Protein AF-A0A8J3Q9Q1-F1 (afdb_monomer_lite)

Sequence (176 aa):
MHDLLTPQHQPNVPVIAPPGLPGLPPTGTAPANVPGRWRVFTGDWLANGCACHLYTDGYAGELIRRWNGWAVFRTSRTVAAAIVAHRQHTFIQLMAEHAGRGKRMPDAWLATLGEFASVTWLGSLIVVDRRRYSDDETDVEITTADAEGLYTIGWSWSWDDVDAAAVHTIHGTDSI

Radius of gyration: 20.68 Å; chains: 1; bounding box: 39×76×45 Å

pLDDT: mean 76.56, std 22.35, range [28.06, 96.75]

Structure (mmCIF, N/CA/C/O backbone):
data_AF-A0A8J3Q9Q1-F1
#
_entry.id   AF-A0A8J3Q9Q1-F1
#
loop_
_atom_site.group_PDB
_atom_site.id
_atom_site.type_symbol
_atom_site.label_atom_id
_atom_site.label_alt_id
_atom_site.label_comp_id
_atom_site.label_asym_id
_atom_site.label_entity_id
_atom_site.label_seq_id
_atom_site.pdbx_PDB_ins_code
_atom_site.Cartn_x
_atom_site.Cartn_y
_atom_site.Cartn_z
_atom_site.occupancy
_atom_site.B_iso_or_equiv
_atom_site.auth_seq_id
_atom_site.auth_comp_id
_atom_site.auth_asym_id
_atom_site.auth_atom_id
_atom_site.pdbx_PDB_model_num
ATOM 1 N N . MET A 1 1 ? -0.327 -61.757 3.936 1.00 34.00 1 MET A N 1
ATOM 2 C CA . MET A 1 1 ? 1.040 -61.399 3.511 1.00 34.00 1 MET A CA 1
ATOM 3 C C . MET A 1 1 ? 0.941 -60.934 2.066 1.00 34.00 1 MET A C 1
ATOM 5 O O . MET A 1 1 ? 0.635 -61.774 1.240 1.00 34.00 1 MET A O 1
ATOM 9 N N . HIS A 1 2 ? 1.089 -59.620 1.852 1.00 32.12 2 HIS A N 1
ATOM 10 C CA . HIS A 1 2 ? 1.178 -58.845 0.594 1.00 32.12 2 HIS A CA 1
ATOM 11 C C . HIS A 1 2 ? 0.083 -59.025 -0.484 1.00 32.12 2 HIS A C 1
ATOM 13 O O . HIS A 1 2 ? -0.198 -60.131 -0.918 1.00 32.12 2 HIS A O 1
ATOM 19 N N . ASP A 1 3 ? -0.731 -58.003 -0.766 1.00 33.28 3 ASP A N 1
ATOM 20 C CA . ASP A 1 3 ? -0.501 -56.796 -1.597 1.00 33.28 3 ASP A CA 1
ATOM 21 C C . ASP A 1 3 ? -0.644 -57.073 -3.102 1.00 33.28 3 ASP A C 1
ATOM 23 O O . ASP A 1 3 ? -0.017 -57.998 -3.605 1.00 33.28 3 ASP A O 1
ATOM 27 N N . LEU A 1 4 ? -1.490 -56.276 -3.771 1.00 30.19 4 LEU A N 1
ATOM 28 C CA . LEU A 1 4 ? -1.472 -55.870 -5.191 1.00 30.19 4 LEU A CA 1
ATOM 29 C C . LEU A 1 4 ? -2.826 -55.215 -5.534 1.00 30.19 4 LEU A C 1
ATOM 31 O O . LEU A 1 4 ? -3.686 -55.789 -6.202 1.00 30.19 4 LEU A O 1
ATOM 35 N N . LEU A 1 5 ? -3.018 -53.987 -5.044 1.00 36.41 5 LEU A N 1
ATOM 36 C CA . LEU A 1 5 ? -3.987 -53.050 -5.612 1.00 36.41 5 LEU A CA 1
ATOM 37 C C . LEU A 1 5 ? -3.395 -52.483 -6.907 1.00 36.41 5 LEU A C 1
ATOM 39 O O . LEU A 1 5 ? -2.368 -51.807 -6.905 1.00 36.41 5 LEU A O 1
ATOM 43 N N . THR A 1 6 ? -4.046 -52.793 -8.019 1.00 41.19 6 THR A N 1
ATOM 44 C CA . THR A 1 6 ? -3.740 -52.289 -9.358 1.00 41.19 6 THR A CA 1
ATOM 45 C C . THR A 1 6 ? -3.822 -50.753 -9.390 1.00 41.19 6 THR A C 1
ATOM 47 O O . THR A 1 6 ? -4.841 -50.205 -8.960 1.00 41.19 6 THR A O 1
ATOM 50 N N . PRO A 1 7 ? -2.823 -50.027 -9.926 1.00 35.44 7 PRO A N 1
ATOM 51 C CA . PRO A 1 7 ? -2.947 -48.588 -10.117 1.00 35.44 7 PRO A CA 1
ATOM 52 C C . PRO A 1 7 ? -3.974 -48.293 -11.215 1.00 35.44 7 PRO A C 1
ATOM 54 O O . PRO A 1 7 ? -3.839 -48.741 -12.356 1.00 35.44 7 PRO A O 1
ATOM 57 N N . GLN A 1 8 ? -5.017 -47.540 -10.859 1.00 34.91 8 GLN A N 1
ATOM 58 C CA . GLN A 1 8 ? -5.973 -47.004 -11.820 1.00 34.91 8 GLN A CA 1
ATOM 59 C C . GLN A 1 8 ? -5.266 -46.006 -12.738 1.00 34.91 8 GLN A C 1
ATOM 61 O O . GLN A 1 8 ? -4.658 -45.033 -12.296 1.00 34.91 8 GLN A O 1
ATOM 66 N N . HIS A 1 9 ? -5.349 -46.287 -14.032 1.00 30.73 9 HIS A N 1
ATOM 67 C CA . HIS A 1 9 ? -4.831 -45.470 -15.114 1.00 30.73 9 HIS A CA 1
ATOM 68 C C . HIS A 1 9 ? -5.604 -44.139 -15.146 1.00 30.73 9 HIS A C 1
ATOM 70 O O . HIS A 1 9 ? -6.753 -44.100 -15.585 1.00 30.73 9 HIS A O 1
ATOM 76 N N . GLN A 1 10 ? -5.011 -43.053 -14.643 1.00 36.53 10 GLN A N 1
ATOM 77 C CA . GLN A 1 10 ? -5.543 -41.710 -14.871 1.00 36.53 10 GLN A CA 1
ATOM 78 C C . GLN A 1 10 ? -5.309 -41.338 -16.343 1.00 36.53 10 GLN A C 1
ATOM 80 O O . GLN A 1 10 ? -4.173 -41.438 -16.814 1.00 36.53 10 GLN A O 1
ATOM 85 N N . PRO A 1 11 ? -6.344 -40.926 -17.096 1.00 32.66 11 PRO A N 1
ATOM 86 C CA . PRO A 1 11 ? -6.153 -40.442 -18.453 1.00 32.66 11 PRO A CA 1
ATOM 87 C C . PRO A 1 11 ? -5.297 -39.173 -18.420 1.00 32.66 11 PRO A C 1
ATOM 89 O O . PRO A 1 11 ? -5.624 -38.194 -17.752 1.00 32.66 11 PRO A O 1
ATOM 92 N N . ASN A 1 12 ? -4.182 -39.219 -19.145 1.00 34.25 12 ASN A N 1
ATOM 93 C CA . ASN A 1 12 ? -3.248 -38.118 -19.318 1.00 34.25 12 ASN A CA 1
ATOM 94 C C . ASN A 1 12 ? -3.921 -37.045 -20.192 1.00 34.25 12 ASN A C 1
ATOM 96 O O . ASN A 1 12 ? -3.864 -37.112 -21.419 1.00 34.25 12 ASN A O 1
ATOM 100 N N . VAL A 1 13 ? -4.642 -36.108 -19.572 1.00 31.20 13 VAL A N 1
ATOM 101 C CA . VAL A 1 13 ? -5.211 -34.953 -20.274 1.00 31.20 13 VAL A CA 1
ATOM 102 C C . VAL A 1 13 ? -4.070 -33.959 -20.498 1.00 31.20 13 VAL A C 1
ATOM 104 O O . VAL A 1 13 ? -3.529 -33.450 -19.515 1.00 31.20 13 VAL A O 1
ATOM 107 N N . PRO A 1 14 ? -3.665 -33.669 -21.747 1.00 28.06 14 PRO A N 1
ATOM 108 C CA . PRO A 1 14 ? -2.690 -32.620 -21.990 1.00 28.06 14 PRO A CA 1
ATOM 109 C C . PRO A 1 14 ? -3.267 -31.294 -21.487 1.00 28.06 14 PRO A C 1
ATOM 111 O O . PRO A 1 14 ? -4.300 -30.831 -21.972 1.00 28.06 14 PRO A O 1
ATOM 114 N N . VAL A 1 15 ? -2.605 -30.693 -20.495 1.00 33.47 15 VAL A N 1
ATOM 115 C CA . VAL A 1 15 ? -2.854 -29.311 -20.081 1.00 33.47 15 VAL A CA 1
ATOM 116 C C . VAL A 1 15 ? -2.458 -28.432 -21.261 1.00 33.47 15 VAL A C 1
ATOM 118 O O . VAL A 1 15 ? -1.280 -28.168 -21.497 1.00 33.47 15 VAL A O 1
ATOM 121 N N . ILE A 1 16 ? -3.445 -28.037 -22.059 1.00 30.67 16 ILE A N 1
ATOM 122 C CA . ILE A 1 16 ? -3.263 -27.031 -23.098 1.00 30.67 16 ILE A CA 1
ATOM 123 C C . ILE A 1 16 ? -3.092 -25.709 -22.355 1.00 30.67 16 ILE A C 1
ATOM 125 O O . ILE A 1 16 ? -4.049 -25.182 -21.789 1.00 30.67 16 ILE A O 1
ATOM 129 N N . ALA A 1 17 ? -1.856 -25.212 -22.305 1.00 33.72 17 ALA A N 1
ATOM 130 C CA . ALA A 1 17 ? -1.578 -23.870 -21.820 1.00 33.72 17 ALA A CA 1
ATOM 131 C C . ALA A 1 17 ? -2.454 -22.871 -22.602 1.00 33.72 17 ALA A C 1
ATOM 133 O O . ALA A 1 17 ? -2.542 -22.990 -23.831 1.00 33.72 17 ALA A O 1
ATOM 134 N N . PRO A 1 18 ? -3.117 -21.911 -21.933 1.00 33.53 18 PRO A N 1
ATOM 135 C CA . PRO A 1 18 ? -3.827 -20.859 -22.642 1.00 33.53 18 PRO A CA 1
ATOM 136 C C . PRO A 1 18 ? -2.851 -20.140 -23.590 1.00 33.53 18 PRO A C 1
ATOM 138 O O . PRO A 1 18 ? -1.671 -19.992 -23.254 1.00 33.53 18 PRO A O 1
ATOM 141 N N . PRO A 1 19 ? -3.303 -19.730 -24.790 1.00 34.53 19 PRO A N 1
ATOM 142 C CA . PRO A 1 19 ? -2.454 -19.023 -25.738 1.00 34.53 19 PRO A CA 1
ATOM 143 C C . PRO A 1 19 ? -1.842 -17.801 -25.051 1.00 34.53 19 PRO A C 1
ATOM 145 O O . PRO A 1 19 ? -2.554 -17.019 -24.422 1.00 34.53 19 PRO A O 1
ATOM 148 N N . GLY A 1 20 ? -0.513 -17.688 -25.134 1.00 35.28 20 GLY A N 1
ATOM 149 C CA . GLY A 1 20 ? 0.251 -16.636 -24.474 1.00 35.28 20 GLY A CA 1
ATOM 150 C C . GLY A 1 20 ? -0.340 -15.261 -24.768 1.00 35.28 20 GLY A C 1
ATOM 151 O O . GLY A 1 20 ? -0.531 -14.901 -25.931 1.00 35.28 20 GLY A O 1
ATOM 152 N N . LEU A 1 21 ? -0.644 -14.517 -23.703 1.00 34.12 21 LEU A N 1
ATOM 153 C CA . LEU A 1 21 ? -1.074 -13.128 -23.793 1.00 34.12 21 LEU A CA 1
ATOM 154 C C . LEU A 1 21 ? -0.015 -12.326 -24.571 1.00 34.12 21 LEU A C 1
ATOM 156 O O . LEU A 1 21 ? 1.152 -12.314 -24.165 1.00 34.12 21 LEU A O 1
ATOM 160 N N . PRO A 1 22 ? -0.383 -11.657 -25.677 1.00 31.92 22 PRO A N 1
ATOM 161 C CA . PRO A 1 22 ? 0.539 -10.792 -26.397 1.00 31.92 22 PRO A CA 1
ATOM 162 C C . PRO A 1 22 ? 0.960 -9.633 -25.485 1.00 31.92 22 PRO A C 1
ATOM 164 O O . PRO A 1 22 ? 0.106 -8.882 -25.024 1.00 31.92 22 PRO A O 1
ATOM 167 N N . GLY A 1 23 ? 2.263 -9.491 -25.222 1.00 38.19 23 GLY A N 1
ATOM 168 C CA . GLY A 1 23 ? 2.826 -8.334 -24.509 1.00 38.19 23 GLY A CA 1
ATOM 169 C C . GLY A 1 23 ? 3.574 -8.635 -23.209 1.00 38.19 23 GLY A C 1
ATOM 170 O O . GLY A 1 23 ? 4.266 -7.754 -22.710 1.00 38.19 23 GLY A O 1
ATOM 171 N N . LEU A 1 24 ? 3.522 -9.862 -22.675 1.00 37.31 24 LEU A N 1
ATOM 172 C CA . LEU A 1 24 ? 4.441 -10.253 -21.601 1.00 37.31 24 LEU A CA 1
ATOM 173 C C . LEU A 1 24 ? 5.768 -10.731 -22.222 1.00 37.31 24 LEU A C 1
ATOM 175 O O . LEU A 1 24 ? 5.732 -11.634 -23.067 1.00 37.31 24 LEU A O 1
ATOM 179 N N . PRO A 1 25 ? 6.948 -10.203 -21.829 1.00 39.72 25 PRO A N 1
ATOM 180 C CA . PRO A 1 25 ? 8.196 -10.897 -22.127 1.00 39.72 25 PRO A CA 1
ATOM 181 C C . PRO A 1 25 ? 8.085 -12.324 -21.574 1.00 39.72 25 PRO A C 1
ATOM 183 O O . PRO A 1 25 ? 7.471 -12.508 -20.518 1.00 39.72 25 PRO A O 1
ATOM 186 N N . PRO A 1 26 ? 8.632 -13.339 -22.270 1.00 38.41 26 PRO A N 1
ATOM 187 C CA . PRO A 1 26 ? 8.488 -14.725 -21.851 1.00 38.41 26 PRO A CA 1
ATOM 188 C C . PRO A 1 26 ? 8.875 -14.834 -20.379 1.00 38.41 26 PRO A C 1
ATOM 190 O O . PRO A 1 26 ? 9.968 -14.399 -19.995 1.00 38.41 26 PRO A O 1
ATOM 193 N N . THR A 1 27 ? 7.972 -15.389 -19.566 1.00 49.03 27 THR A N 1
ATOM 194 C CA . THR A 1 27 ? 8.240 -15.840 -18.200 1.00 49.03 27 THR A CA 1
ATOM 195 C C . THR A 1 27 ? 9.306 -16.921 -18.297 1.00 49.03 27 THR A C 1
ATOM 197 O O . THR A 1 27 ? 9.045 -18.118 -18.364 1.00 49.03 27 THR A O 1
ATOM 200 N N . GLY A 1 28 ? 10.553 -16.474 -18.430 1.00 39.62 28 GLY A N 1
ATOM 201 C CA . GLY A 1 28 ? 11.703 -17.345 -18.472 1.00 39.62 28 GLY A CA 1
ATOM 202 C C . GLY A 1 28 ? 11.730 -18.117 -17.167 1.00 39.62 28 GLY A C 1
ATOM 203 O O . GLY A 1 28 ? 11.603 -17.524 -16.097 1.00 39.62 28 GLY A O 1
ATOM 204 N N . THR A 1 29 ? 11.958 -19.420 -17.268 1.00 42.44 29 THR A N 1
ATOM 205 C CA . THR A 1 29 ? 12.180 -20.395 -16.187 1.00 42.44 29 THR A CA 1
ATOM 206 C C . THR A 1 29 ? 13.401 -20.083 -15.300 1.00 42.44 29 THR A C 1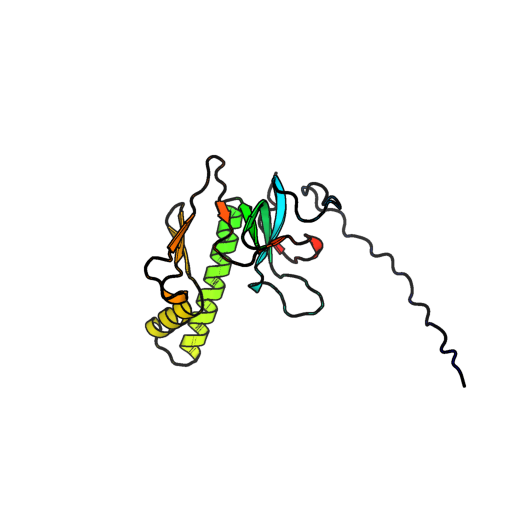
ATOM 208 O O . THR A 1 29 ? 13.946 -20.958 -14.631 1.00 42.44 29 THR A O 1
ATOM 211 N N . ALA A 1 30 ? 13.868 -18.834 -15.301 1.00 40.16 30 ALA A N 1
ATOM 212 C CA . ALA A 1 30 ? 14.936 -18.336 -14.461 1.00 40.16 30 ALA A CA 1
ATOM 213 C C . ALA A 1 30 ? 14.450 -18.224 -13.004 1.00 40.16 30 ALA A C 1
ATOM 215 O O . ALA A 1 30 ? 13.289 -17.873 -12.768 1.00 40.16 30 ALA A O 1
ATOM 216 N N . PRO A 1 31 ? 15.326 -18.485 -12.018 1.00 46.22 31 PRO A N 1
ATOM 217 C CA . PRO A 1 31 ? 14.954 -18.464 -10.607 1.00 46.22 31 PRO A CA 1
ATOM 218 C C . PRO A 1 31 ? 14.306 -17.125 -10.224 1.00 46.22 31 PRO A C 1
ATOM 220 O O . PRO A 1 31 ? 14.745 -16.068 -10.682 1.00 46.22 31 PRO A O 1
ATOM 223 N N . ALA A 1 32 ? 13.271 -17.180 -9.378 1.00 56.25 32 ALA A N 1
ATOM 224 C CA . ALA A 1 32 ? 12.388 -16.078 -8.964 1.00 56.25 32 ALA A CA 1
ATOM 225 C C . ALA A 1 32 ? 13.045 -14.979 -8.093 1.00 56.25 32 ALA A C 1
ATOM 227 O O . ALA A 1 32 ? 12.478 -14.503 -7.113 1.00 56.25 32 ALA A O 1
ATOM 228 N N . ASN A 1 33 ? 14.299 -14.636 -8.392 1.00 58.50 33 ASN A N 1
ATOM 229 C CA . ASN A 1 33 ? 15.190 -13.914 -7.486 1.00 58.50 33 ASN A CA 1
ATOM 230 C C . ASN A 1 33 ? 16.193 -12.989 -8.194 1.00 58.50 33 ASN A C 1
ATOM 232 O O . ASN A 1 33 ? 17.197 -12.628 -7.586 1.00 58.50 33 ASN A O 1
ATOM 236 N N . VAL A 1 34 ? 15.977 -12.614 -9.459 1.00 64.56 34 VAL A N 1
ATOM 237 C CA . VAL A 1 34 ? 16.899 -11.711 -10.175 1.00 64.56 34 VAL A CA 1
ATOM 238 C C . VAL A 1 34 ? 16.311 -10.296 -10.222 1.00 64.56 34 VAL A C 1
ATOM 240 O O . VAL A 1 34 ? 15.314 -10.101 -10.922 1.00 64.56 34 VAL A O 1
ATOM 243 N N . PRO A 1 35 ? 16.901 -9.313 -9.510 1.00 76.19 35 PRO A N 1
ATOM 244 C CA . PRO A 1 35 ? 16.519 -7.910 -9.631 1.00 76.19 35 PRO A CA 1
ATOM 245 C C . PRO A 1 35 ? 16.667 -7.361 -11.057 1.00 76.19 35 PRO A C 1
ATOM 247 O O . PRO A 1 35 ? 17.448 -7.883 -11.855 1.00 76.19 35 PRO A O 1
ATOM 250 N N . GLY A 1 36 ? 15.946 -6.285 -11.369 1.00 75.12 36 GLY A N 1
ATOM 251 C CA . GLY A 1 36 ? 15.986 -5.604 -12.668 1.00 75.12 36 GLY A CA 1
ATOM 252 C C . GLY A 1 36 ? 15.076 -6.220 -13.734 1.00 75.12 36 GLY A C 1
ATOM 253 O O . GLY A 1 36 ? 15.226 -5.935 -14.921 1.00 75.12 36 GLY A O 1
ATOM 254 N N . ARG A 1 37 ? 14.153 -7.109 -13.346 1.00 77.44 37 ARG A N 1
ATOM 255 C CA . ARG A 1 37 ? 13.160 -7.700 -14.255 1.00 77.44 37 ARG A CA 1
ATOM 256 C C . ARG A 1 37 ? 11.749 -7.356 -13.818 1.00 77.44 37 ARG A C 1
ATOM 258 O O . ARG A 1 37 ? 11.455 -7.357 -12.626 1.00 77.44 37 ARG A O 1
ATOM 265 N N . TRP A 1 38 ? 10.883 -7.126 -14.803 1.00 82.00 38 TRP A N 1
ATOM 266 C CA . TRP A 1 38 ? 9.441 -7.047 -14.598 1.00 82.00 38 TRP A CA 1
ATOM 267 C C . TRP A 1 38 ? 8.868 -8.422 -14.249 1.00 82.00 38 TRP A C 1
ATOM 269 O O . TRP A 1 38 ? 9.209 -9.428 -14.878 1.00 82.00 38 TRP A O 1
ATOM 279 N N . ARG A 1 39 ? 8.038 -8.455 -13.210 1.00 87.06 39 ARG A N 1
ATOM 280 C CA . ARG A 1 39 ? 7.452 -9.642 -12.581 1.00 87.06 39 ARG A CA 1
ATOM 281 C C . ARG A 1 39 ? 6.024 -9.330 -12.145 1.00 87.06 39 ARG A C 1
ATOM 283 O O . ARG A 1 39 ? 5.627 -8.164 -12.096 1.00 87.06 39 ARG A O 1
ATOM 290 N N . VAL A 1 40 ? 5.286 -10.377 -11.793 1.00 88.62 40 VAL A N 1
ATOM 291 C CA . VAL A 1 40 ? 4.021 -10.250 -11.073 1.00 88.62 40 VAL A CA 1
ATOM 292 C C . VAL A 1 40 ? 4.306 -10.422 -9.590 1.00 88.62 40 VAL A C 1
ATOM 294 O O . VAL A 1 40 ? 5.041 -11.325 -9.190 1.00 88.62 40 VAL A O 1
ATOM 297 N N . PHE A 1 41 ? 3.740 -9.542 -8.779 1.00 88.38 41 PHE A N 1
ATOM 298 C CA . PHE A 1 41 ? 3.856 -9.609 -7.336 1.00 88.38 41 PHE A CA 1
ATOM 299 C C . PHE A 1 41 ? 2.511 -9.465 -6.650 1.00 88.38 41 PHE A C 1
ATOM 301 O O . PHE A 1 41 ? 1.577 -8.871 -7.189 1.00 88.38 41 PHE A O 1
ATOM 308 N N . THR A 1 42 ? 2.410 -10.022 -5.453 1.00 86.75 42 THR A N 1
ATOM 309 C CA . THR A 1 42 ? 1.174 -10.042 -4.673 1.00 86.75 42 THR A CA 1
ATOM 310 C C . THR A 1 42 ? 1.464 -9.827 -3.196 1.00 86.75 42 THR A C 1
ATOM 312 O O . THR A 1 42 ? 2.570 -10.099 -2.728 1.00 86.75 42 THR A O 1
ATOM 315 N N . GLY A 1 43 ? 0.488 -9.276 -2.481 1.00 81.44 43 GLY A N 1
ATOM 316 C CA . GLY A 1 43 ? 0.539 -9.165 -1.029 1.00 81.44 43 GLY A CA 1
ATOM 317 C C . GLY A 1 43 ? 0.024 -10.449 -0.391 1.00 81.44 43 GLY A C 1
ATOM 318 O O . GLY A 1 43 ? -0.950 -11.024 -0.878 1.00 81.44 43 GLY A O 1
ATOM 319 N N . ASP A 1 44 ? 0.631 -10.880 0.712 1.00 70.06 44 ASP A N 1
ATOM 320 C CA . ASP A 1 44 ? 0.201 -12.075 1.458 1.00 70.06 44 ASP A CA 1
ATOM 321 C C . ASP A 1 44 ? -1.298 -12.052 1.836 1.00 70.06 44 ASP A C 1
ATOM 323 O O . ASP A 1 44 ? -1.978 -13.078 1.784 1.00 70.06 44 ASP A O 1
ATOM 327 N N . TRP A 1 45 ? -1.852 -10.866 2.103 1.00 68.62 45 TRP A N 1
ATOM 328 C CA . TRP A 1 45 ? -3.275 -10.637 2.386 1.00 68.62 45 TRP A CA 1
ATOM 329 C C . TRP A 1 45 ? -4.229 -10.930 1.213 1.00 68.62 45 TRP A C 1
ATOM 331 O O . TRP A 1 45 ? -5.443 -10.871 1.397 1.00 68.62 45 TRP A O 1
ATOM 341 N N . LEU A 1 46 ? -3.717 -11.228 0.016 1.00 66.19 46 LEU A N 1
ATOM 342 C CA . LEU A 1 46 ? -4.510 -11.602 -1.165 1.00 66.19 46 LEU A CA 1
ATOM 343 C C . LEU A 1 46 ? -4.617 -13.120 -1.360 1.00 66.19 46 LEU A C 1
ATOM 345 O O . LEU A 1 46 ? -5.180 -13.576 -2.361 1.00 66.19 46 LEU A O 1
ATOM 349 N N . ALA A 1 47 ? -4.061 -13.912 -0.441 1.00 63.16 47 ALA A N 1
ATOM 350 C CA . ALA A 1 47 ? -4.167 -15.362 -0.485 1.00 63.16 47 ALA A CA 1
ATOM 351 C C . ALA A 1 47 ? -5.618 -15.806 -0.219 1.00 63.16 47 ALA A C 1
ATOM 353 O O . ALA A 1 47 ? -6.164 -15.598 0.862 1.00 63.16 47 ALA A O 1
ATOM 354 N N . ASN A 1 48 ? -6.237 -16.492 -1.184 1.00 57.38 48 ASN A N 1
ATOM 355 C CA . ASN A 1 48 ? -7.648 -16.901 -1.113 1.00 57.38 48 ASN A CA 1
ATOM 356 C C . ASN A 1 48 ? -7.943 -18.104 -0.194 1.00 57.38 48 ASN A C 1
ATOM 358 O O . ASN A 1 48 ? -9.003 -18.717 -0.305 1.00 57.38 48 ASN A O 1
ATOM 362 N N . GLY A 1 49 ? -7.021 -18.495 0.691 1.00 52.41 49 GLY A N 1
ATOM 363 C CA . GLY A 1 49 ? -7.219 -19.570 1.676 1.00 52.41 49 GLY A CA 1
ATOM 364 C C . GLY A 1 49 ? -7.487 -20.981 1.116 1.00 52.41 49 GLY A C 1
ATOM 365 O O . GLY A 1 49 ? -7.534 -21.935 1.889 1.00 52.41 49 GLY A O 1
ATOM 366 N N . CYS A 1 50 ? -7.646 -21.159 -0.202 1.00 49.84 50 CYS A N 1
ATOM 367 C CA . CYS A 1 50 ? -7.752 -22.468 -0.841 1.00 49.84 50 CYS A CA 1
ATOM 368 C C . CYS A 1 50 ? -6.362 -23.068 -1.085 1.00 49.84 50 CYS A C 1
ATOM 370 O O . CYS A 1 50 ? -5.432 -22.378 -1.500 1.00 49.84 50 CYS A O 1
ATOM 372 N N . ALA A 1 51 ? -6.252 -24.396 -0.985 1.00 48.59 51 ALA A N 1
ATOM 373 C CA . ALA A 1 51 ? -5.066 -25.142 -1.422 1.00 48.59 51 ALA A CA 1
ATOM 374 C C . ALA A 1 51 ? -4.782 -25.013 -2.938 1.00 48.59 51 ALA A C 1
ATOM 376 O O . ALA A 1 51 ? -3.765 -25.507 -3.420 1.00 48.59 51 ALA A O 1
ATOM 377 N N . CYS A 1 52 ? -5.662 -24.339 -3.686 1.00 58.72 52 CYS A N 1
ATOM 378 C CA . CYS A 1 52 ? -5.481 -24.005 -5.090 1.00 58.72 52 CYS A CA 1
ATOM 379 C C . CYS A 1 52 ? -4.582 -22.780 -5.353 1.00 58.72 52 CYS A C 1
ATOM 381 O O . CYS A 1 52 ? -4.286 -22.531 -6.514 1.00 58.72 52 CYS A O 1
ATOM 383 N N . HIS A 1 53 ? -4.111 -22.069 -4.312 1.00 56.97 53 HIS A N 1
ATOM 384 C CA . HIS A 1 53 ? -3.071 -21.021 -4.371 1.00 56.97 53 HIS A CA 1
ATOM 385 C C . HIS A 1 53 ? -3.214 -20.006 -5.524 1.00 56.97 53 HIS A C 1
ATOM 387 O O . HIS A 1 53 ? -2.217 -19.557 -6.083 1.00 56.97 53 HIS A O 1
ATOM 393 N N . LEU A 1 54 ? -4.445 -19.632 -5.883 1.00 68.06 54 LEU A N 1
ATOM 394 C CA . LEU A 1 54 ? -4.682 -18.513 -6.789 1.00 68.06 54 LEU A CA 1
ATOM 395 C C . LEU A 1 54 ? -4.933 -17.252 -5.964 1.00 68.06 54 LEU A C 1
ATOM 397 O O . LEU A 1 54 ? -5.898 -17.195 -5.195 1.00 68.06 54 LEU A O 1
ATOM 401 N N . TYR A 1 55 ? -4.072 -16.252 -6.125 1.00 78.06 55 TYR A N 1
ATOM 402 C CA . TYR A 1 55 ? -4.290 -14.915 -5.578 1.00 78.06 55 TYR A CA 1
ATOM 403 C C . TYR A 1 55 ? -5.359 -14.195 -6.408 1.00 78.06 55 TYR A C 1
ATOM 405 O O . TYR A 1 55 ? -5.396 -14.329 -7.635 1.00 78.06 55 TYR A O 1
ATOM 413 N N . THR A 1 56 ? -6.233 -13.428 -5.751 1.00 81.69 56 THR A N 1
ATOM 414 C CA . THR A 1 56 ? -7.287 -12.675 -6.462 1.00 81.69 56 THR A CA 1
ATOM 415 C C . THR A 1 56 ? -6.690 -11.617 -7.385 1.00 81.69 56 THR A C 1
ATOM 417 O O . THR A 1 56 ? -7.085 -11.504 -8.545 1.00 81.69 56 THR A O 1
ATOM 420 N N . ASP A 1 57 ? -5.693 -10.890 -6.889 1.00 86.06 57 ASP A N 1
ATOM 421 C CA . ASP A 1 57 ? -5.035 -9.810 -7.607 1.00 86.06 57 ASP A CA 1
ATOM 422 C C . ASP A 1 57 ? -3.519 -9.974 -7.545 1.00 86.06 57 ASP A C 1
ATOM 424 O O . ASP A 1 57 ? -2.962 -10.489 -6.574 1.00 86.06 57 ASP A O 1
ATOM 428 N N . GLY A 1 58 ? -2.858 -9.493 -8.585 1.00 89.75 58 GLY A N 1
ATOM 429 C CA . GLY A 1 58 ? -1.418 -9.344 -8.663 1.00 89.75 58 GLY A CA 1
ATOM 430 C C . GLY A 1 58 ? -1.081 -8.077 -9.425 1.00 89.75 58 GLY A C 1
ATOM 431 O O . GLY A 1 58 ? -1.882 -7.529 -10.181 1.00 89.75 58 GLY A O 1
ATOM 432 N N . TYR A 1 59 ? 0.121 -7.588 -9.203 1.00 92.12 59 TYR A N 1
ATOM 433 C CA . TYR A 1 59 ? 0.573 -6.292 -9.669 1.00 92.12 59 TYR A CA 1
ATOM 434 C C . TYR A 1 59 ? 1.836 -6.489 -10.483 1.00 92.12 59 TYR A C 1
ATOM 436 O O . TYR A 1 59 ? 2.698 -7.288 -10.123 1.00 92.12 59 TYR A O 1
ATOM 444 N N . ALA A 1 60 ? 1.945 -5.781 -11.596 1.00 91.81 60 ALA A N 1
ATOM 445 C CA . ALA A 1 60 ? 3.131 -5.847 -12.423 1.00 91.81 60 ALA A CA 1
ATOM 446 C C . ALA A 1 60 ? 4.156 -4.798 -11.964 1.00 91.81 60 ALA A C 1
ATOM 448 O O . ALA A 1 60 ? 3.816 -3.646 -11.675 1.00 91.81 60 ALA A O 1
ATOM 449 N N . GLY A 1 61 ? 5.420 -5.191 -11.853 1.00 91.19 61 GLY A N 1
ATOM 450 C CA . GLY A 1 61 ? 6.481 -4.280 -11.439 1.00 91.19 61 GLY A CA 1
ATOM 451 C C . GLY A 1 61 ? 7.869 -4.878 -11.570 1.00 91.19 61 GLY A C 1
ATOM 452 O O . GLY A 1 61 ? 8.048 -6.083 -11.722 1.00 91.19 61 GLY A O 1
ATOM 453 N N . GLU A 1 62 ? 8.871 -4.018 -11.503 1.00 91.69 62 GLU A N 1
ATOM 454 C CA . GLU A 1 62 ? 10.275 -4.391 -11.533 1.00 91.69 62 GLU A CA 1
ATOM 455 C C . GLU A 1 62 ? 10.746 -4.792 -10.134 1.00 91.69 62 GLU A C 1
ATOM 457 O O . GLU A 1 62 ? 10.697 -3.981 -9.209 1.00 91.69 62 GLU A O 1
ATOM 462 N N . LEU A 1 63 ? 11.223 -6.026 -9.960 1.00 90.12 63 LEU A N 1
ATOM 463 C CA . LEU A 1 63 ? 11.856 -6.436 -8.705 1.00 90.12 63 LEU A CA 1
ATOM 464 C C . LEU A 1 63 ? 13.168 -5.661 -8.545 1.00 90.12 63 LEU A C 1
ATOM 466 O O . LEU A 1 63 ? 14.094 -5.875 -9.323 1.00 90.12 63 LEU A O 1
ATOM 470 N N . ILE A 1 64 ? 13.282 -4.798 -7.537 1.00 90.12 64 ILE A N 1
ATOM 471 C CA . ILE A 1 64 ? 14.504 -4.004 -7.327 1.00 90.12 64 ILE A CA 1
ATOM 472 C C . ILE A 1 64 ? 15.426 -4.614 -6.270 1.00 90.12 64 ILE A C 1
ATOM 474 O O . ILE A 1 64 ? 16.647 -4.559 -6.405 1.00 90.12 64 ILE A O 1
ATOM 478 N N . ARG A 1 65 ? 14.867 -5.216 -5.214 1.00 87.81 65 ARG A N 1
ATOM 479 C CA . ARG A 1 65 ? 15.626 -5.904 -4.157 1.00 87.81 65 ARG A CA 1
ATOM 480 C C . ARG A 1 65 ? 14.714 -6.786 -3.312 1.00 87.81 65 ARG A C 1
ATOM 482 O O . ARG A 1 65 ? 13.496 -6.737 -3.443 1.00 87.81 65 ARG A O 1
ATOM 489 N N . ARG A 1 66 ? 15.313 -7.529 -2.379 1.00 82.94 66 ARG A N 1
ATOM 490 C CA . ARG A 1 66 ? 14.605 -8.092 -1.225 1.00 82.94 66 ARG A CA 1
ATOM 491 C C . ARG A 1 66 ? 15.049 -7.400 0.064 1.00 82.94 66 ARG A C 1
ATOM 493 O O . ARG A 1 66 ? 16.218 -7.037 0.203 1.00 82.94 66 ARG A O 1
ATOM 500 N N . TRP A 1 67 ? 14.130 -7.204 1.001 1.00 78.19 67 TRP A N 1
ATOM 501 C CA . TRP A 1 67 ? 14.381 -6.644 2.328 1.00 78.19 67 TRP A CA 1
ATOM 502 C C . TRP A 1 67 ? 13.793 -7.572 3.385 1.00 78.19 67 TRP A C 1
ATOM 504 O O . TRP A 1 67 ? 12.594 -7.819 3.378 1.00 78.19 67 TRP A O 1
ATOM 514 N N . ASN A 1 68 ? 14.636 -8.122 4.264 1.00 74.44 68 ASN A N 1
ATOM 515 C CA . ASN A 1 68 ? 14.228 -9.142 5.241 1.00 74.44 68 ASN A CA 1
ATOM 516 C C . ASN A 1 68 ? 13.469 -10.331 4.609 1.00 74.44 68 ASN A C 1
ATOM 518 O O . ASN A 1 68 ? 12.551 -10.875 5.206 1.00 74.44 68 ASN A O 1
ATOM 522 N N . GLY A 1 69 ? 13.845 -10.723 3.385 1.00 74.00 69 GLY A N 1
ATOM 523 C CA . GLY A 1 69 ? 13.193 -11.797 2.621 1.00 74.00 69 GLY A CA 1
ATOM 524 C C . GLY A 1 69 ? 12.042 -11.334 1.719 1.00 74.00 69 GLY A C 1
ATOM 525 O O . GLY A 1 69 ? 11.815 -11.948 0.674 1.00 74.00 69 GLY A O 1
ATOM 526 N N . TRP A 1 70 ? 11.406 -10.205 2.034 1.00 79.88 70 TRP A N 1
ATOM 527 C CA . TRP A 1 70 ? 10.282 -9.646 1.279 1.00 79.88 70 TRP A CA 1
ATOM 528 C C . TRP A 1 70 ? 10.732 -8.956 0.004 1.00 79.88 70 TRP A C 1
ATOM 530 O O . TRP A 1 70 ? 11.759 -8.274 -0.003 1.00 79.88 70 TRP A O 1
ATOM 540 N N . ALA A 1 71 ? 9.983 -9.124 -1.080 1.00 82.38 71 ALA A N 1
ATOM 541 C CA . ALA A 1 71 ? 10.292 -8.453 -2.329 1.00 82.38 71 ALA A CA 1
ATOM 542 C C . ALA A 1 71 ? 9.946 -6.956 -2.256 1.00 82.38 71 ALA A C 1
ATOM 544 O O . ALA A 1 71 ? 8.975 -6.542 -1.632 1.00 82.38 71 ALA A O 1
ATOM 545 N N . VAL A 1 72 ? 10.780 -6.133 -2.883 1.00 87.50 72 VAL A N 1
ATOM 546 C CA . VAL A 1 72 ? 10.545 -4.700 -3.052 1.00 87.50 72 VAL A CA 1
ATOM 547 C C . VAL A 1 72 ? 10.494 -4.441 -4.545 1.00 87.50 72 VAL A C 1
ATOM 549 O O . VAL A 1 72 ? 11.428 -4.799 -5.271 1.00 87.50 72 VAL A O 1
ATOM 552 N N . PHE A 1 73 ? 9.409 -3.824 -4.989 1.00 91.38 73 PHE A N 1
ATOM 553 C CA . PHE A 1 73 ? 9.136 -3.582 -6.396 1.00 91.38 73 PHE A CA 1
ATOM 554 C C . PHE A 1 73 ? 9.180 -2.105 -6.721 1.00 91.38 73 PHE A C 1
ATOM 556 O O . PHE A 1 73 ? 8.936 -1.253 -5.874 1.00 91.38 73 PHE A O 1
ATOM 563 N N . ARG A 1 74 ? 9.444 -1.809 -7.982 1.00 93.44 74 ARG A N 1
ATOM 564 C CA . ARG A 1 74 ? 9.208 -0.511 -8.584 1.00 93.44 74 ARG A CA 1
ATOM 565 C C . ARG A 1 74 ? 8.089 -0.649 -9.607 1.00 93.44 74 ARG A C 1
ATOM 567 O O . ARG A 1 74 ? 8.108 -1.573 -10.416 1.00 93.44 74 ARG A O 1
ATOM 574 N N . THR A 1 75 ? 7.100 0.235 -9.578 1.00 94.12 75 THR A N 1
ATOM 575 C CA . THR A 1 75 ? 5.929 0.110 -10.452 1.00 94.12 75 THR A CA 1
ATOM 576 C C . THR A 1 75 ? 5.381 1.451 -10.928 1.00 94.12 75 THR A C 1
ATOM 578 O O . THR A 1 75 ? 5.740 2.506 -10.413 1.00 94.12 75 THR A O 1
ATOM 581 N N . SER A 1 76 ? 4.523 1.426 -11.944 1.00 94.44 76 SER A N 1
ATOM 582 C CA . SER A 1 76 ? 3.909 2.632 -12.493 1.00 94.44 76 SER A CA 1
ATOM 583 C C . SER A 1 76 ? 2.914 3.258 -11.516 1.00 94.44 76 SER A C 1
ATOM 585 O O . SER A 1 76 ? 2.389 2.608 -10.609 1.00 94.44 76 SER A O 1
ATOM 587 N N . ARG A 1 77 ? 2.586 4.535 -11.739 1.00 94.38 77 ARG A N 1
ATOM 588 C CA . ARG A 1 77 ? 1.540 5.222 -10.969 1.00 94.38 77 ARG A CA 1
ATOM 589 C C . ARG A 1 77 ? 0.199 4.486 -11.021 1.00 94.38 77 ARG A C 1
ATOM 591 O O . ARG A 1 77 ? -0.494 4.442 -10.012 1.00 94.38 77 ARG A O 1
ATOM 598 N N . THR A 1 78 ? -0.160 3.921 -12.173 1.00 93.69 78 THR A N 1
ATOM 599 C CA . THR A 1 78 ? -1.419 3.185 -12.360 1.00 93.69 78 THR A CA 1
ATOM 600 C C . THR A 1 78 ? -1.482 1.961 -11.454 1.00 93.69 78 THR A C 1
ATOM 602 O O . THR A 1 78 ? -2.471 1.765 -10.752 1.00 93.69 78 THR A O 1
ATOM 605 N N . VAL A 1 79 ? -0.406 1.175 -11.404 1.00 93.50 79 VAL A N 1
ATOM 606 C CA . VAL A 1 79 ? -0.330 -0.002 -10.531 1.00 93.50 79 VAL A CA 1
ATOM 607 C C . VAL A 1 79 ? -0.302 0.409 -9.063 1.00 93.50 79 VAL A C 1
ATOM 609 O O . VAL A 1 79 ? -1.049 -0.145 -8.259 1.00 93.50 79 VAL A O 1
ATOM 612 N N . ALA A 1 80 ? 0.490 1.424 -8.709 1.00 93.44 80 ALA A N 1
ATOM 613 C CA . ALA A 1 80 ? 0.501 1.951 -7.349 1.00 93.44 80 ALA A CA 1
ATOM 614 C C . ALA A 1 80 ? -0.898 2.432 -6.925 1.00 93.44 80 ALA A C 1
ATOM 616 O O . ALA A 1 80 ? -1.339 2.152 -5.814 1.00 93.44 80 ALA A O 1
ATOM 617 N N . ALA A 1 81 ? -1.643 3.088 -7.820 1.00 93.00 81 ALA A N 1
ATOM 618 C CA . ALA A 1 81 ? -3.013 3.511 -7.558 1.00 93.00 81 ALA A CA 1
ATOM 619 C C . ALA A 1 81 ? -3.967 2.328 -7.348 1.00 93.00 81 ALA A C 1
ATOM 621 O O . ALA A 1 81 ? -4.798 2.403 -6.444 1.00 93.00 81 ALA A O 1
ATOM 622 N N . ALA A 1 82 ? -3.820 1.236 -8.106 1.00 92.56 82 ALA A N 1
ATOM 623 C CA . ALA A 1 82 ? -4.593 0.011 -7.894 1.00 92.56 82 ALA A CA 1
ATOM 624 C C . ALA A 1 82 ? -4.333 -0.589 -6.501 1.00 92.56 82 ALA A C 1
ATOM 626 O O . ALA A 1 82 ? -5.279 -0.920 -5.787 1.00 92.56 82 ALA A O 1
ATOM 627 N N . ILE A 1 83 ? -3.068 -0.633 -6.068 1.00 92.00 83 ILE A N 1
ATOM 628 C CA . ILE A 1 83 ? -2.696 -1.097 -4.723 1.00 92.00 83 ILE A CA 1
ATOM 629 C C . ILE A 1 83 ? -3.321 -0.203 -3.643 1.00 92.00 83 ILE A C 1
ATOM 631 O O . ILE A 1 83 ? -3.928 -0.710 -2.697 1.00 92.00 83 ILE A O 1
ATOM 635 N N . VAL A 1 84 ? -3.198 1.126 -3.772 1.00 92.81 84 VAL A N 1
ATOM 636 C CA . VAL A 1 84 ? -3.782 2.078 -2.809 1.00 92.81 84 VAL A CA 1
ATOM 637 C C . VAL A 1 84 ? -5.304 1.923 -2.752 1.00 92.81 84 VAL A C 1
ATOM 639 O O . VAL A 1 84 ? -5.864 1.862 -1.660 1.00 92.81 84 VAL A O 1
ATOM 642 N N . ALA A 1 85 ? -5.971 1.801 -3.901 1.00 92.19 85 ALA A N 1
ATOM 643 C CA . ALA A 1 85 ? -7.417 1.606 -3.969 1.00 92.19 85 ALA A CA 1
ATOM 644 C C . ALA A 1 85 ? -7.850 0.297 -3.294 1.00 92.19 85 ALA A C 1
ATOM 646 O O . ALA A 1 85 ? -8.806 0.300 -2.516 1.00 92.19 85 ALA A O 1
ATOM 647 N N . HIS A 1 86 ? -7.118 -0.800 -3.517 1.00 90.25 86 HIS A N 1
ATOM 648 C CA . HIS A 1 86 ? -7.373 -2.069 -2.836 1.00 90.25 86 HIS A CA 1
ATOM 649 C C . HIS A 1 86 ? -7.255 -1.899 -1.316 1.00 90.25 86 HIS A C 1
ATOM 651 O O . HIS A 1 86 ? -8.168 -2.258 -0.573 1.00 90.25 86 HIS A O 1
ATOM 657 N N . ARG A 1 87 ? -6.162 -1.288 -0.842 1.00 89.81 87 ARG A N 1
ATOM 658 C CA . ARG A 1 87 ? -5.942 -1.039 0.591 1.00 89.81 87 ARG A CA 1
ATOM 659 C C . ARG A 1 87 ? -7.040 -0.178 1.211 1.00 89.81 87 ARG A C 1
ATOM 661 O O . ARG A 1 87 ? -7.503 -0.483 2.307 1.00 89.81 87 ARG A O 1
ATOM 668 N N . GLN A 1 88 ? -7.487 0.860 0.510 1.00 92.19 88 GLN A N 1
ATOM 669 C CA . GLN A 1 88 ? -8.592 1.708 0.956 1.00 92.19 88 GLN A CA 1
ATOM 670 C C . GLN A 1 88 ? -9.912 0.941 1.027 1.00 92.19 88 GLN A C 1
ATOM 672 O O . GLN A 1 88 ? -10.664 1.110 1.985 1.00 92.19 88 GLN A O 1
ATOM 677 N N . HIS A 1 89 ? -10.184 0.068 0.058 1.00 91.62 89 HIS A N 1
ATOM 678 C CA . HIS A 1 89 ? -11.373 -0.775 0.080 1.00 91.62 89 HIS A CA 1
ATOM 679 C C . HIS A 1 89 ? -11.375 -1.719 1.293 1.00 91.62 89 HIS A C 1
ATOM 681 O O . HIS A 1 89 ? -12.361 -1.750 2.030 1.00 91.62 89 HIS A O 1
ATOM 687 N N . THR A 1 90 ? -10.260 -2.407 1.568 1.00 90.44 90 THR A N 1
ATOM 688 C CA . THR A 1 90 ? -10.105 -3.244 2.773 1.00 90.44 90 THR A CA 1
ATOM 689 C C . THR A 1 90 ? -10.294 -2.429 4.053 1.00 90.44 90 THR A C 1
ATOM 691 O O . THR A 1 90 ? -11.026 -2.846 4.949 1.00 90.44 90 THR A O 1
ATOM 694 N N . PHE A 1 91 ? -9.691 -1.238 4.128 1.00 92.31 91 PHE A N 1
ATOM 695 C CA . PHE A 1 91 ? -9.844 -0.344 5.276 1.00 92.31 91 PHE A CA 1
ATOM 696 C C . PHE A 1 91 ? -11.323 -0.001 5.527 1.00 92.31 91 PHE A C 1
ATOM 698 O O . PHE A 1 91 ? -11.809 -0.087 6.654 1.00 92.31 91 PHE A O 1
ATOM 705 N N . ILE A 1 92 ? -12.067 0.351 4.473 1.00 94.06 92 ILE A N 1
ATOM 706 C CA . ILE A 1 92 ? -13.497 0.678 4.568 1.00 94.06 92 ILE A CA 1
ATOM 707 C C 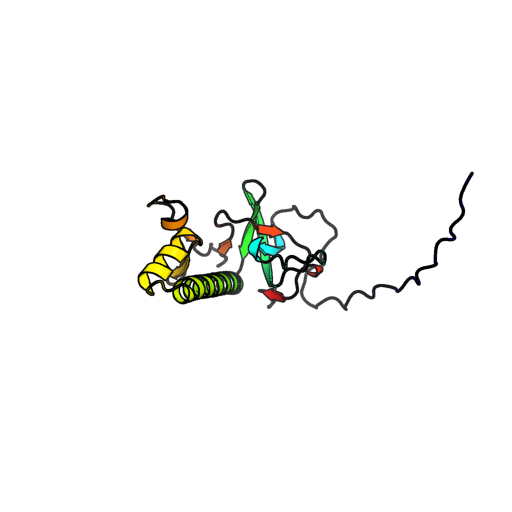. ILE A 1 92 ? -14.314 -0.534 5.034 1.00 94.06 92 ILE A C 1
ATOM 709 O O . ILE A 1 92 ? -15.225 -0.367 5.846 1.00 94.06 92 ILE A O 1
ATOM 713 N N . GLN A 1 93 ? -13.992 -1.744 4.563 1.00 94.38 93 GLN A N 1
ATOM 714 C CA . GLN A 1 93 ? -14.668 -2.974 4.990 1.00 94.38 93 GLN A CA 1
ATOM 715 C C . GLN A 1 93 ? -14.476 -3.250 6.488 1.00 94.38 93 GLN A C 1
ATOM 717 O O . GLN A 1 93 ? -15.461 -3.492 7.187 1.00 94.38 93 GLN A O 1
ATOM 722 N N . LEU A 1 94 ? -13.245 -3.141 6.998 1.00 93.81 94 LEU A N 1
ATOM 723 C CA . LEU A 1 94 ? -12.947 -3.312 8.427 1.00 93.81 94 LEU A CA 1
ATOM 724 C C . LEU A 1 94 ? -13.638 -2.241 9.282 1.00 93.81 94 LEU A C 1
ATOM 726 O O . LEU A 1 94 ? -14.262 -2.540 10.303 1.00 93.81 94 LEU A O 1
ATOM 730 N N . MET A 1 95 ? -13.617 -0.988 8.825 1.00 95.81 95 MET A N 1
ATOM 731 C CA . MET A 1 95 ? -14.329 0.103 9.490 1.00 95.81 95 MET A CA 1
ATOM 732 C C . MET A 1 95 ? -15.842 -0.160 9.553 1.00 95.81 95 MET A C 1
ATOM 734 O O . MET A 1 95 ? -16.467 0.058 10.596 1.00 95.81 95 MET A O 1
ATOM 738 N N . ALA A 1 96 ? -16.439 -0.655 8.465 1.00 95.75 96 ALA A N 1
ATOM 739 C CA . ALA A 1 96 ? -17.851 -1.023 8.426 1.00 95.75 96 ALA A CA 1
ATOM 740 C C . ALA A 1 96 ? -18.168 -2.190 9.375 1.00 95.75 96 ALA A C 1
ATOM 742 O O . ALA A 1 96 ? -19.195 -2.160 10.055 1.00 95.75 96 ALA A O 1
ATOM 743 N N . GLU A 1 97 ? -17.281 -3.180 9.487 1.00 96.12 97 GLU A N 1
ATOM 744 C CA . GLU A 1 97 ? -17.421 -4.282 10.440 1.00 96.12 97 GLU A CA 1
ATOM 745 C C . GLU A 1 97 ? -17.403 -3.787 11.894 1.00 96.12 97 GLU A C 1
ATOM 747 O O . GLU A 1 97 ? -18.287 -4.127 12.687 1.00 96.12 97 GLU A O 1
ATOM 752 N N . HIS A 1 98 ? -16.448 -2.926 12.252 1.00 95.50 98 HIS A N 1
ATOM 753 C CA . HIS A 1 98 ? -16.400 -2.301 13.573 1.00 95.50 98 HIS A CA 1
ATOM 754 C C . HIS A 1 98 ? -17.674 -1.514 13.894 1.00 95.50 98 HIS A C 1
ATOM 756 O O . HIS A 1 98 ? -18.187 -1.596 15.015 1.00 95.50 98 HIS A O 1
ATOM 762 N N . ALA A 1 99 ? -18.198 -0.777 12.918 1.00 95.69 99 ALA A N 1
ATOM 763 C CA . ALA A 1 99 ? -19.448 -0.044 13.063 1.00 95.69 99 ALA A CA 1
ATOM 764 C C . ALA A 1 99 ? -20.655 -0.978 13.228 1.00 95.69 99 ALA A C 1
ATOM 766 O O . ALA A 1 99 ? -21.503 -0.740 14.088 1.00 95.69 99 ALA A O 1
ATOM 767 N N . GLY A 1 100 ? -20.699 -2.082 12.474 1.00 96.69 100 GLY A N 1
ATOM 768 C CA . GLY A 1 100 ? -21.714 -3.132 12.605 1.00 96.69 100 GLY A CA 1
ATOM 769 C C . GLY A 1 100 ? -21.713 -3.804 13.982 1.00 96.69 100 GLY A C 1
ATOM 770 O O . GLY A 1 100 ? -22.760 -4.235 14.460 1.00 96.69 100 GLY A O 1
ATOM 771 N N . ARG A 1 101 ? -20.566 -3.808 14.672 1.00 95.88 101 ARG A N 1
ATOM 772 C CA . ARG A 1 101 ? -20.419 -4.242 16.075 1.00 95.88 101 ARG A CA 1
ATOM 773 C C . ARG A 1 101 ? -20.809 -3.159 17.099 1.00 95.88 101 ARG A C 1
ATOM 775 O O . ARG A 1 101 ? -20.552 -3.320 18.289 1.00 95.88 101 ARG A O 1
ATOM 782 N N . GLY A 1 102 ? -21.418 -2.056 16.659 1.00 95.12 102 GLY A N 1
ATOM 783 C CA . GLY A 1 102 ? -21.977 -1.007 17.516 1.00 95.12 102 GLY A CA 1
ATOM 784 C C . GLY A 1 102 ? -21.025 0.141 17.861 1.00 95.12 102 GLY A C 1
ATOM 785 O O . GLY A 1 102 ? -21.400 1.020 18.639 1.00 95.12 102 GLY A O 1
ATOM 786 N N . LYS A 1 103 ? -19.807 0.179 17.299 1.00 94.81 103 LYS A N 1
ATOM 787 C CA . LYS A 1 103 ? -18.919 1.340 17.463 1.00 94.81 103 LYS A CA 1
ATOM 788 C C . LYS A 1 103 ? -19.475 2.538 16.696 1.00 94.81 103 LYS A C 1
ATOM 790 O O . LYS A 1 103 ? -19.976 2.410 15.579 1.00 94.81 103 LYS A O 1
ATOM 795 N N . ARG A 1 104 ? -19.326 3.735 17.267 1.00 96.75 104 ARG A N 1
ATOM 796 C CA . ARG A 1 104 ? -19.548 4.971 16.510 1.00 96.75 104 ARG A CA 1
ATOM 797 C C . ARG A 1 104 ? -18.480 5.093 15.433 1.00 96.75 104 ARG A C 1
ATOM 799 O O . ARG A 1 104 ? -17.378 4.579 15.581 1.00 96.75 104 ARG A O 1
ATOM 806 N N . MET A 1 105 ? -18.787 5.831 14.375 1.00 94.06 105 MET A N 1
ATOM 807 C CA . MET A 1 105 ? -17.902 5.913 13.215 1.00 94.06 105 MET A CA 1
ATOM 808 C C . MET A 1 105 ? -16.472 6.416 13.525 1.00 94.06 105 MET A C 1
ATOM 810 O O . MET A 1 105 ? -15.528 5.799 13.038 1.00 94.06 105 MET A O 1
ATOM 814 N N . PRO A 1 106 ? -16.255 7.416 14.407 1.00 95.19 106 PRO A N 1
ATOM 815 C CA . PRO A 1 106 ? -14.900 7.780 14.839 1.00 95.19 106 PRO A CA 1
ATOM 816 C C . PRO A 1 106 ? -14.167 6.656 15.591 1.00 95.19 106 PRO A C 1
ATOM 818 O O . PRO A 1 106 ? -12.978 6.441 15.377 1.00 95.19 106 PRO A O 1
ATOM 821 N N . ASP A 1 107 ? -14.875 5.900 16.433 1.00 96.44 107 ASP A N 1
ATOM 822 C CA . ASP A 1 107 ? -14.289 4.792 17.198 1.00 96.44 107 ASP A CA 1
ATOM 823 C C . ASP A 1 107 ? -13.994 3.580 16.303 1.00 96.44 107 ASP A C 1
ATOM 825 O O . ASP A 1 107 ? -13.042 2.842 16.549 1.00 96.44 107 ASP A O 1
ATOM 829 N N . ALA A 1 108 ? -14.811 3.365 15.268 1.00 96.50 108 ALA A N 1
ATOM 830 C CA . ALA A 1 108 ? -14.587 2.355 14.240 1.00 96.50 108 ALA A CA 1
ATOM 831 C C . ALA A 1 108 ? -13.361 2.697 13.385 1.00 96.50 108 ALA A C 1
ATOM 833 O O . ALA A 1 108 ? -12.523 1.830 13.144 1.00 96.50 108 ALA A O 1
ATOM 834 N N . TRP A 1 109 ? -13.211 3.966 12.999 1.00 94.69 109 TRP A N 1
ATOM 835 C CA . TRP A 1 109 ? -12.024 4.469 12.307 1.00 94.69 109 TRP A CA 1
ATOM 836 C C . TRP A 1 109 ? -10.749 4.256 13.136 1.00 94.69 109 TRP A C 1
ATOM 838 O O . TRP A 1 109 ? -9.783 3.675 12.648 1.00 94.69 109 TRP A O 1
ATOM 848 N N . LEU A 1 110 ? -10.758 4.664 14.411 1.00 94.12 110 LEU A N 1
ATOM 849 C CA . LEU A 1 110 ? -9.608 4.496 15.309 1.00 94.12 110 LEU A CA 1
ATOM 850 C C . LEU A 1 110 ? -9.287 3.027 15.606 1.00 94.12 110 LEU A C 1
ATOM 852 O O . LEU A 1 110 ? -8.113 2.691 15.753 1.00 94.12 110 LEU A O 1
ATOM 856 N N . ALA A 1 111 ? -10.305 2.166 15.703 1.00 94.81 111 ALA A N 1
ATOM 857 C CA . ALA A 1 111 ? -10.108 0.724 15.833 1.00 94.81 111 ALA A CA 1
ATOM 858 C C . ALA A 1 111 ? -9.436 0.151 14.579 1.00 94.81 111 ALA A C 1
ATOM 860 O O . ALA A 1 111 ? -8.418 -0.520 14.698 1.00 94.81 111 ALA A O 1
ATOM 861 N N . THR A 1 112 ? -9.926 0.528 13.393 1.00 95.06 112 THR A N 1
ATOM 862 C CA . THR A 1 112 ? -9.349 0.091 12.112 1.00 95.06 112 THR A CA 1
ATOM 863 C C . THR A 1 112 ? -7.888 0.510 11.997 1.00 95.06 112 THR A C 1
ATOM 865 O O . THR A 1 112 ? -7.052 -0.316 11.670 1.00 95.06 112 THR A O 1
ATOM 868 N N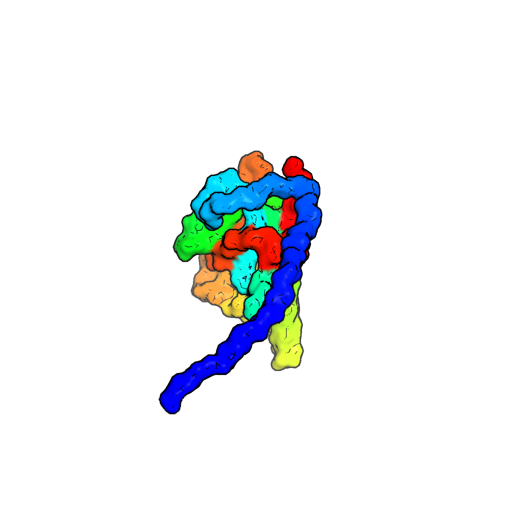 . LEU A 1 113 ? -7.550 1.760 12.335 1.00 93.31 113 LEU A N 1
ATOM 869 C CA . LEU A 1 113 ? -6.162 2.240 12.327 1.00 93.31 113 LEU A CA 1
ATOM 870 C C . LEU A 1 113 ? -5.240 1.493 13.305 1.00 93.31 113 LEU A C 1
ATOM 872 O O . LEU A 1 113 ? -4.028 1.500 13.114 1.00 93.31 113 LEU A O 1
ATOM 876 N N . GLY A 1 114 ? -5.791 0.888 14.362 1.00 92.69 114 GLY A N 1
ATOM 877 C CA . GLY A 1 114 ? -5.035 0.042 15.289 1.00 92.69 114 GLY A CA 1
ATOM 878 C C . GLY A 1 114 ? -4.758 -1.362 14.752 1.00 92.69 114 GLY A C 1
ATOM 879 O O . GLY A 1 114 ? -3.850 -2.024 15.237 1.00 92.69 114 GLY A O 1
ATOM 880 N N . GLU A 1 115 ? -5.512 -1.813 13.751 1.00 91.06 115 GLU A N 1
ATOM 881 C CA . GLU A 1 115 ? -5.407 -3.157 13.165 1.00 91.06 115 GLU A CA 1
ATOM 882 C C . GLU A 1 115 ? -4.824 -3.123 11.743 1.00 91.06 115 GLU A C 1
ATOM 884 O O . GLU A 1 115 ? -4.251 -4.103 11.271 1.00 91.06 115 GLU A O 1
ATOM 889 N N . PHE A 1 116 ? -4.954 -1.987 11.057 1.00 90.50 116 PHE A N 1
ATOM 890 C CA . PHE A 1 116 ? -4.647 -1.834 9.646 1.00 90.50 116 PHE A CA 1
ATOM 891 C C . PHE A 1 116 ? -4.106 -0.434 9.344 1.00 90.50 116 PHE A C 1
ATOM 893 O O . PHE A 1 116 ? -4.762 0.587 9.555 1.00 90.50 116 PHE A O 1
ATOM 900 N N . ALA A 1 117 ? -2.899 -0.394 8.790 1.00 90.19 117 ALA A N 1
ATOM 901 C CA . ALA A 1 117 ? -2.262 0.833 8.336 1.00 90.19 117 ALA A CA 1
ATOM 902 C C . ALA A 1 117 ? -3.067 1.518 7.222 1.00 90.19 117 ALA A C 1
ATOM 904 O O . ALA A 1 117 ? -3.537 0.862 6.287 1.00 90.19 117 ALA A O 1
ATOM 905 N N . SER A 1 118 ? -3.181 2.846 7.272 1.00 91.44 118 SER A N 1
ATOM 906 C CA . SER A 1 118 ? -3.857 3.582 6.201 1.00 91.44 118 SER A CA 1
ATOM 907 C C . SER A 1 118 ? -2.900 3.872 5.046 1.00 91.44 118 SER A C 1
ATOM 909 O O . SER A 1 118 ? -1.729 4.182 5.261 1.00 91.44 118 SER A O 1
ATOM 911 N N . VAL A 1 119 ? -3.411 3.789 3.815 1.00 93.00 119 VAL A N 1
ATOM 912 C CA . VAL A 1 119 ? -2.669 4.151 2.601 1.00 93.00 119 VAL A CA 1
ATOM 913 C C . VAL A 1 119 ? -3.469 5.153 1.804 1.00 93.00 119 VAL A C 1
ATOM 915 O O . VAL A 1 119 ? -4.631 4.911 1.465 1.00 93.00 119 VAL A O 1
ATOM 918 N N . THR A 1 120 ? -2.858 6.287 1.492 1.00 94.25 120 THR A N 1
ATOM 919 C CA . THR A 1 120 ? -3.545 7.371 0.792 1.00 94.25 120 THR A CA 1
ATOM 920 C C . THR A 1 120 ? -2.633 8.084 -0.192 1.00 94.25 120 THR A C 1
ATOM 922 O O . THR A 1 120 ? -1.413 8.105 -0.044 1.00 94.25 120 THR A O 1
ATOM 925 N N . TRP A 1 121 ? -3.250 8.686 -1.206 1.00 95.81 121 TRP A N 1
ATOM 926 C CA . TRP A 1 121 ? -2.586 9.651 -2.068 1.00 95.81 121 TRP A CA 1
ATOM 927 C C . TRP A 1 121 ? -2.669 11.047 -1.455 1.00 95.81 121 TRP A C 1
ATOM 929 O O . TRP A 1 121 ? -3.755 11.515 -1.114 1.00 95.81 121 TRP A O 1
ATOM 939 N N . LEU A 1 122 ? -1.536 11.744 -1.417 1.00 95.31 122 LEU A N 1
ATOM 940 C CA . LEU A 1 122 ? -1.451 13.180 -1.179 1.00 95.31 122 LEU A CA 1
ATOM 941 C C . LEU A 1 122 ? -0.774 13.831 -2.391 1.00 95.31 122 LEU A C 1
ATOM 943 O O . LEU A 1 122 ? 0.449 13.926 -2.483 1.00 95.31 122 LEU A O 1
ATOM 947 N N . GLY A 1 123 ? -1.582 14.235 -3.372 1.00 94.00 123 GLY A N 1
ATOM 948 C CA . GLY A 1 123 ? -1.081 14.733 -4.654 1.00 94.00 123 GLY A CA 1
ATOM 949 C C . GLY A 1 123 ? -0.354 13.640 -5.446 1.00 94.00 123 GLY A C 1
ATOM 950 O O . GLY A 1 123 ? -0.988 12.740 -5.997 1.00 94.00 123 GLY A O 1
ATOM 951 N N . SER A 1 124 ? 0.973 13.738 -5.539 1.00 94.31 124 SER A N 1
ATOM 952 C CA . SER A 1 124 ? 1.847 12.726 -6.156 1.00 94.31 124 SER A CA 1
ATOM 953 C C . SER A 1 124 ? 2.536 11.810 -5.140 1.00 94.31 124 SER A C 1
ATOM 955 O O . SER A 1 124 ? 3.286 10.925 -5.553 1.00 94.31 124 SER A O 1
ATOM 957 N N . LEU A 1 125 ? 2.296 12.019 -3.843 1.00 95.44 125 LEU A N 1
ATOM 958 C CA . LEU A 1 125 ? 2.869 11.240 -2.751 1.00 95.44 125 LEU A CA 1
ATOM 959 C C . LEU A 1 125 ? 1.936 10.095 -2.377 1.00 95.44 125 LEU A C 1
ATOM 961 O O . LEU A 1 125 ? 0.723 10.297 -2.293 1.00 95.44 125 LEU A O 1
ATOM 965 N N . ILE A 1 126 ? 2.502 8.933 -2.079 1.00 95.50 126 ILE A N 1
ATOM 966 C CA . ILE A 1 126 ? 1.799 7.886 -1.340 1.00 95.50 126 ILE A CA 1
ATOM 967 C C . ILE A 1 126 ? 2.219 8.010 0.116 1.00 95.50 126 ILE A C 1
ATOM 969 O O . ILE A 1 126 ? 3.413 8.046 0.411 1.00 95.50 126 ILE A O 1
ATOM 973 N N . VAL A 1 127 ? 1.240 8.091 1.008 1.00 94.62 127 VAL A N 1
ATOM 974 C CA . VAL A 1 127 ? 1.446 8.139 2.454 1.00 94.62 127 VAL A CA 1
ATOM 975 C C . VAL A 1 127 ? 0.916 6.844 3.046 1.00 94.62 127 VAL A C 1
ATOM 977 O O . VAL A 1 127 ? -0.276 6.547 2.922 1.00 94.62 127 VAL A O 1
ATOM 980 N N . VAL A 1 128 ? 1.809 6.089 3.678 1.00 93.62 128 VAL A N 1
ATOM 981 C CA . VAL A 1 128 ? 1.484 4.922 4.496 1.00 93.62 128 VAL A CA 1
ATOM 982 C C . VAL A 1 128 ? 1.608 5.354 5.953 1.00 93.62 128 VAL A C 1
ATOM 984 O O . VAL A 1 128 ? 2.711 5.549 6.458 1.00 93.62 128 VAL A O 1
ATOM 987 N N . ASP A 1 129 ? 0.473 5.556 6.616 1.00 92.38 129 ASP A N 1
ATOM 988 C CA . ASP A 1 129 ? 0.425 5.971 8.019 1.00 92.38 129 ASP A CA 1
ATOM 989 C C . ASP A 1 129 ? 0.163 4.749 8.901 1.00 92.38 129 ASP A C 1
ATOM 991 O O . ASP A 1 129 ? -0.924 4.153 8.859 1.00 92.38 129 ASP A O 1
ATOM 995 N N . ARG A 1 130 ? 1.185 4.372 9.674 1.00 91.94 130 ARG A N 1
ATOM 996 C CA . ARG A 1 130 ? 1.182 3.221 10.581 1.00 91.94 130 ARG A CA 1
ATOM 997 C C . ARG A 1 130 ? 1.204 3.627 12.042 1.00 91.94 130 ARG A C 1
ATOM 999 O O . ARG A 1 130 ? 1.145 2.742 12.884 1.00 91.94 130 ARG A O 1
ATOM 1006 N N . ARG A 1 131 ? 1.205 4.922 12.365 1.00 93.31 131 ARG A N 1
ATOM 1007 C CA . ARG A 1 131 ? 1.460 5.403 13.732 1.00 93.31 131 ARG A CA 1
ATOM 1008 C C . ARG A 1 131 ? 0.579 4.747 14.784 1.00 93.31 131 ARG A C 1
ATOM 1010 O O . ARG A 1 131 ? 1.020 4.425 15.880 1.00 93.31 131 ARG A O 1
ATOM 1017 N N . ARG A 1 132 ? -0.688 4.519 14.438 1.00 91.62 132 ARG A N 1
ATOM 1018 C CA . ARG A 1 132 ? -1.642 3.860 15.332 1.00 91.62 132 ARG A CA 1
ATOM 1019 C C . ARG A 1 132 ? -1.489 2.336 15.376 1.00 91.62 132 ARG A C 1
ATOM 1021 O O . ARG A 1 132 ? -1.776 1.752 16.415 1.00 91.62 132 ARG A O 1
ATOM 1028 N N . TYR A 1 133 ? -1.060 1.727 14.276 1.00 88.81 133 TYR A N 1
ATOM 1029 C CA . TYR A 1 133 ? -0.837 0.289 14.140 1.00 88.81 133 TYR A CA 1
ATOM 1030 C C . TYR A 1 133 ? 0.431 -0.163 14.880 1.00 88.81 133 TYR A C 1
ATOM 1032 O O . TYR A 1 133 ? 0.424 -1.199 15.537 1.00 88.81 133 TYR A O 1
ATOM 1040 N N . SER A 1 134 ? 1.511 0.618 14.801 1.00 88.38 134 SER A N 1
ATOM 1041 C CA . SER A 1 134 ? 2.795 0.312 15.444 1.00 88.38 134 SER A CA 1
ATOM 1042 C C . SER A 1 134 ? 2.975 0.932 16.830 1.00 88.38 134 SER A C 1
ATOM 1044 O O . SER A 1 134 ? 3.939 0.588 17.508 1.00 88.38 134 SER A O 1
ATOM 1046 N N . ASP A 1 135 ? 2.058 1.808 17.260 1.00 90.69 135 ASP A N 1
ATOM 1047 C CA . ASP A 1 135 ? 2.184 2.612 18.488 1.00 90.69 135 ASP A CA 1
ATOM 1048 C C . ASP A 1 135 ? 3.458 3.490 18.502 1.00 90.69 135 ASP A C 1
ATOM 1050 O O . ASP A 1 135 ? 4.034 3.778 19.549 1.00 90.69 135 ASP A O 1
ATOM 1054 N N . ASP A 1 136 ? 3.898 3.925 17.316 1.00 91.50 136 ASP A N 1
ATOM 1055 C CA . ASP A 1 136 ? 5.048 4.806 17.093 1.00 91.50 136 ASP A CA 1
ATOM 1056 C C . ASP A 1 136 ? 4.595 6.066 16.341 1.00 91.50 136 ASP A C 1
ATOM 1058 O O . ASP A 1 136 ? 4.230 6.017 15.168 1.00 91.50 136 ASP A O 1
ATOM 1062 N N . GLU A 1 137 ? 4.647 7.231 16.993 1.00 91.25 137 GLU A N 1
ATOM 1063 C CA . GLU A 1 137 ? 4.212 8.515 16.416 1.00 91.25 137 GLU A CA 1
ATOM 1064 C C . GLU A 1 137 ? 5.004 8.953 15.172 1.00 91.25 137 GLU A C 1
ATOM 1066 O O . GLU A 1 137 ? 4.564 9.855 14.448 1.00 91.25 137 GLU A O 1
ATOM 1071 N N . THR A 1 138 ? 6.153 8.333 14.911 1.00 90.19 138 THR A N 1
ATOM 1072 C CA . THR A 1 138 ? 7.029 8.640 13.776 1.00 90.19 138 THR A CA 1
ATOM 1073 C C . THR A 1 138 ? 6.880 7.666 12.611 1.00 90.19 138 THR A C 1
ATOM 1075 O O . THR A 1 138 ? 7.450 7.911 11.546 1.00 90.19 138 THR A O 1
ATOM 1078 N N . ASP A 1 139 ? 6.079 6.608 12.769 1.00 90.56 139 ASP A N 1
ATOM 1079 C CA . ASP A 1 139 ? 5.934 5.547 11.773 1.00 90.56 139 ASP A CA 1
ATOM 1080 C C . ASP A 1 139 ? 4.980 5.943 10.633 1.00 90.56 139 ASP A C 1
ATOM 1082 O O . ASP A 1 139 ? 3.841 5.479 10.497 1.00 90.56 139 ASP A O 1
ATOM 1086 N N . VAL A 1 140 ? 5.474 6.864 9.809 1.00 91.44 140 VAL A N 1
ATOM 1087 C CA . VAL A 1 140 ? 4.867 7.296 8.554 1.00 91.44 140 VAL A CA 1
ATOM 1088 C C . VAL A 1 140 ? 5.892 7.122 7.447 1.00 91.44 140 VAL A C 1
ATOM 1090 O O . VAL A 1 140 ? 6.987 7.682 7.496 1.00 91.44 140 VAL A O 1
ATOM 1093 N N . GLU A 1 141 ? 5.518 6.383 6.409 1.00 91.25 141 GLU A N 1
ATOM 1094 C CA . GLU A 1 141 ? 6.341 6.202 5.219 1.00 91.25 141 GLU A CA 1
ATOM 1095 C C . GLU A 1 141 ? 5.747 6.999 4.055 1.00 91.25 141 GLU A C 1
ATOM 1097 O O . GLU A 1 141 ? 4.549 6.929 3.771 1.00 91.25 141 GLU A O 1
ATOM 1102 N N . ILE A 1 142 ? 6.593 7.781 3.382 1.00 93.00 142 ILE A N 1
ATOM 1103 C CA . ILE A 1 142 ? 6.209 8.594 2.226 1.00 93.00 142 ILE A CA 1
ATOM 1104 C C . ILE A 1 142 ? 6.962 8.084 1.005 1.00 93.00 142 ILE A C 1
ATOM 1106 O O . ILE A 1 142 ? 8.191 8.023 0.999 1.00 93.00 142 ILE A O 1
ATOM 1110 N N . THR A 1 143 ? 6.226 7.760 -0.052 1.00 93.94 143 THR A N 1
ATOM 1111 C CA . THR A 1 143 ? 6.789 7.342 -1.338 1.00 93.94 143 THR A CA 1
ATOM 1112 C C . THR A 1 143 ? 6.490 8.386 -2.407 1.00 93.94 143 THR A C 1
ATOM 1114 O O . THR A 1 143 ? 5.333 8.729 -2.660 1.00 93.94 143 THR A O 1
ATOM 1117 N N . THR A 1 144 ? 7.538 8.865 -3.072 1.00 94.50 144 THR A N 1
ATOM 1118 C CA . THR A 1 144 ? 7.459 9.656 -4.307 1.00 94.50 144 THR A CA 1
ATOM 1119 C C . THR A 1 144 ? 7.769 8.779 -5.513 1.00 94.50 144 THR A C 1
ATOM 1121 O O . THR A 1 144 ? 8.411 7.736 -5.382 1.00 94.50 144 THR A O 1
ATOM 1124 N N . ALA A 1 145 ? 7.367 9.236 -6.697 1.00 95.00 145 ALA A N 1
ATOM 1125 C CA . ALA A 1 145 ? 7.929 8.706 -7.928 1.00 95.00 145 ALA A CA 1
ATOM 1126 C C . ALA A 1 145 ? 9.440 9.003 -8.000 1.00 95.00 145 ALA A C 1
ATOM 1128 O O . ALA A 1 145 ? 9.892 10.037 -7.494 1.00 95.00 145 ALA A O 1
ATOM 1129 N N . ASP A 1 146 ? 10.205 8.113 -8.622 1.00 93.56 146 ASP A N 1
ATOM 1130 C CA . ASP A 1 146 ? 11.603 8.342 -8.984 1.00 93.56 146 ASP A CA 1
ATOM 1131 C C . ASP A 1 146 ? 11.738 9.179 -10.272 1.00 93.56 146 ASP A C 1
ATOM 1133 O O . ASP A 1 146 ? 10.762 9.738 -10.782 1.00 93.56 146 ASP A O 1
ATOM 1137 N N . ALA A 1 147 ? 12.966 9.297 -10.789 1.00 93.75 147 ALA A N 1
ATOM 1138 C CA . ALA A 1 147 ? 13.260 10.066 -11.999 1.00 93.75 147 ALA A CA 1
ATOM 1139 C C . ALA A 1 147 ? 12.547 9.516 -13.248 1.00 93.75 147 ALA A C 1
ATOM 1141 O O . ALA A 1 147 ? 12.283 10.272 -14.184 1.00 93.75 147 ALA A O 1
ATOM 1142 N N . GLU A 1 148 ? 12.200 8.228 -13.250 1.00 92.19 148 GLU A N 1
ATOM 1143 C CA . GLU A 1 148 ? 11.465 7.557 -14.321 1.00 92.19 148 GLU A CA 1
ATOM 1144 C C . GLU A 1 148 ? 9.940 7.593 -14.113 1.00 92.19 148 GLU A C 1
ATOM 1146 O O . GLU A 1 148 ? 9.188 7.055 -14.927 1.00 92.19 148 GLU A O 1
ATOM 1151 N N . GLY A 1 149 ? 9.452 8.244 -13.051 1.00 93.06 149 GLY A N 1
ATOM 1152 C CA . GLY A 1 149 ? 8.021 8.340 -12.756 1.00 93.06 149 GLY A CA 1
ATOM 1153 C C . GLY A 1 149 ? 7.441 7.094 -12.077 1.00 93.06 149 GLY A C 1
ATOM 1154 O O . GLY A 1 149 ? 6.215 6.933 -12.037 1.00 93.06 149 GLY A O 1
ATOM 1155 N N . LEU A 1 150 ? 8.292 6.214 -11.546 1.00 94.25 150 LEU A N 1
ATOM 1156 C CA . LEU A 1 150 ? 7.906 4.940 -10.952 1.00 94.25 150 LEU A CA 1
ATOM 1157 C C . LEU A 1 150 ? 7.978 4.987 -9.419 1.00 94.25 150 LEU A C 1
ATOM 1159 O O . LEU A 1 150 ? 8.815 5.657 -8.824 1.00 94.25 150 LEU A O 1
ATOM 1163 N N . TYR A 1 151 ? 7.086 4.256 -8.761 1.00 94.00 151 TYR A N 1
ATOM 1164 C CA . TYR A 1 151 ? 6.929 4.221 -7.311 1.00 94.00 151 TYR A CA 1
ATOM 1165 C C . TYR A 1 151 ? 7.548 2.952 -6.734 1.00 94.00 151 TYR A C 1
ATOM 1167 O O . TYR A 1 151 ? 7.279 1.852 -7.218 1.00 94.00 151 TYR A O 1
ATOM 1175 N N . THR A 1 152 ? 8.344 3.094 -5.673 1.00 92.25 152 THR A N 1
ATOM 1176 C CA . THR A 1 152 ? 8.868 1.948 -4.918 1.00 92.25 152 THR A CA 1
ATOM 1177 C C . THR A 1 152 ? 7.823 1.435 -3.930 1.00 92.25 152 THR A C 1
ATOM 1179 O O . THR A 1 152 ? 7.358 2.177 -3.072 1.00 92.25 152 THR A O 1
ATOM 1182 N N . ILE A 1 153 ? 7.490 0.153 -4.027 1.00 88.06 153 ILE A N 1
ATOM 1183 C CA . ILE A 1 153 ? 6.527 -0.551 -3.187 1.00 88.06 153 ILE A CA 1
ATOM 1184 C C . ILE A 1 153 ? 7.277 -1.591 -2.357 1.00 88.06 153 ILE A C 1
ATOM 1186 O O . ILE A 1 153 ? 7.965 -2.464 -2.887 1.00 88.06 153 ILE A O 1
ATOM 1190 N N . GLY A 1 154 ? 7.147 -1.484 -1.039 1.00 75.88 154 GLY A N 1
ATOM 1191 C CA . GLY A 1 154 ? 7.753 -2.398 -0.074 1.00 75.88 154 GLY A CA 1
ATOM 1192 C C . GLY A 1 154 ? 7.087 -2.243 1.287 1.00 75.88 154 GLY A C 1
ATOM 1193 O O . GLY A 1 154 ? 6.644 -3.237 1.844 1.00 75.88 154 GLY A O 1
ATOM 1194 N N . TRP A 1 155 ? 6.940 -0.998 1.763 1.00 73.00 155 TRP A N 1
ATOM 1195 C CA . TRP A 1 155 ? 6.068 -0.547 2.869 1.00 73.00 155 TRP A CA 1
ATOM 1196 C C . TRP A 1 155 ? 6.045 -1.434 4.128 1.00 73.00 155 TRP A C 1
ATOM 1198 O O . TRP A 1 155 ? 5.046 -1.513 4.843 1.00 73.00 155 TRP A O 1
ATOM 1208 N N . SER A 1 156 ? 7.157 -2.129 4.384 1.00 63.66 156 SER A N 1
ATOM 1209 C CA . SER A 1 156 ? 7.314 -3.171 5.411 1.00 63.66 156 SER A CA 1
ATOM 1210 C C . SER A 1 156 ? 6.243 -4.267 5.386 1.00 63.66 156 SER A C 1
ATOM 1212 O O . SER A 1 156 ? 5.954 -4.873 6.417 1.00 63.66 156 SER A O 1
ATOM 1214 N N . TRP A 1 157 ? 5.673 -4.535 4.214 1.00 75.06 157 TRP A N 1
ATOM 1215 C CA . TRP A 1 157 ? 4.740 -5.627 3.998 1.00 75.06 157 TRP A CA 1
ATOM 1216 C C . TRP A 1 157 ? 5.364 -6.766 3.220 1.00 75.06 157 TRP A C 1
ATOM 1218 O O . TRP A 1 157 ? 6.311 -6.604 2.447 1.00 75.06 157 TRP A O 1
ATOM 1228 N N . SER A 1 158 ? 4.769 -7.926 3.440 1.00 75.69 158 SER A N 1
ATOM 1229 C CA . SER A 1 158 ? 5.094 -9.163 2.775 1.00 75.69 158 SER A CA 1
ATOM 1230 C C . SER A 1 158 ? 4.614 -9.134 1.330 1.00 75.69 158 SER A C 1
ATOM 1232 O O . SER A 1 158 ? 3.436 -9.361 1.051 1.00 75.69 158 SER A O 1
ATOM 1234 N N . TRP A 1 159 ? 5.526 -8.825 0.412 1.00 82.94 159 TRP A N 1
ATOM 1235 C CA . TRP A 1 159 ? 5.291 -8.984 -1.019 1.00 82.94 159 TRP A CA 1
ATOM 1236 C C . TRP A 1 159 ? 6.011 -10.222 -1.537 1.00 82.94 159 TRP A C 1
ATOM 1238 O O . TRP A 1 159 ? 7.220 -10.390 -1.319 1.00 82.94 159 TRP A O 1
ATOM 1248 N N . ASP A 1 160 ? 5.271 -11.030 -2.285 1.00 81.50 160 ASP A N 1
ATOM 1249 C CA . ASP A 1 160 ? 5.759 -12.238 -2.930 1.00 81.50 160 ASP A CA 1
ATOM 1250 C C . ASP A 1 160 ? 5.877 -12.030 -4.443 1.00 81.50 160 ASP A C 1
ATOM 1252 O O . ASP A 1 160 ? 4.982 -11.478 -5.079 1.00 81.50 160 ASP A O 1
ATOM 1256 N N . ASP A 1 161 ? 6.996 -12.481 -5.015 1.00 84.12 161 ASP A N 1
ATOM 1257 C CA . ASP A 1 161 ? 7.172 -12.657 -6.465 1.00 84.12 161 ASP A CA 1
ATOM 1258 C C . ASP A 1 161 ? 6.490 -13.971 -6.849 1.00 84.12 161 ASP A C 1
ATOM 1260 O O . ASP A 1 161 ? 6.881 -15.033 -6.355 1.00 84.12 161 ASP A O 1
ATOM 1264 N N . VAL A 1 162 ? 5.461 -13.893 -7.690 1.00 83.00 162 VAL A N 1
ATOM 1265 C CA . VAL A 1 162 ? 4.608 -15.032 -8.043 1.00 83.00 162 VAL A CA 1
ATOM 1266 C C . VAL A 1 162 ? 4.560 -15.242 -9.549 1.00 83.00 162 VAL A C 1
ATOM 1268 O O . VAL A 1 162 ? 4.790 -14.331 -10.345 1.00 83.00 162 VAL A O 1
ATOM 1271 N N . ASP A 1 163 ? 4.244 -16.472 -9.955 1.00 82.31 163 ASP A N 1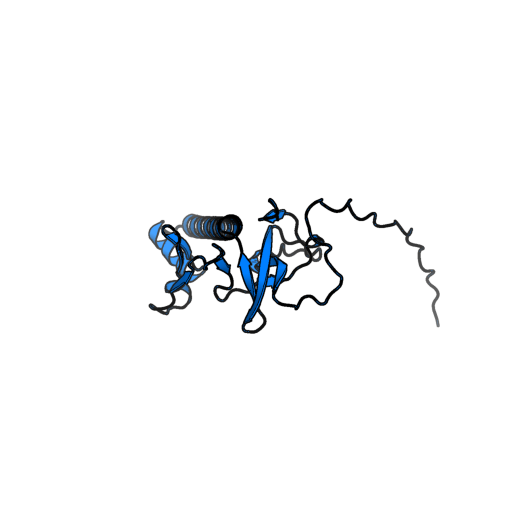
ATOM 1272 C CA . ASP A 1 163 ? 3.935 -16.752 -11.354 1.00 82.31 163 ASP A CA 1
ATOM 1273 C C . ASP A 1 163 ? 2.645 -16.015 -11.751 1.00 82.31 163 ASP A C 1
ATOM 1275 O O . ASP A 1 163 ? 1.672 -16.001 -10.998 1.00 82.31 163 ASP A O 1
ATOM 1279 N N . ALA A 1 164 ? 2.616 -15.436 -12.951 1.00 82.81 164 ALA A N 1
ATOM 1280 C CA . ALA A 1 164 ? 1.417 -14.822 -13.516 1.00 82.81 164 ALA A CA 1
ATOM 1281 C C . ALA A 1 164 ? 0.237 -15.809 -13.578 1.00 82.81 164 ALA A C 1
ATOM 1283 O O . ALA A 1 164 ? -0.909 -15.407 -13.398 1.00 82.81 164 ALA A O 1
ATOM 1284 N N . ALA A 1 165 ? 0.510 -17.103 -13.776 1.00 82.50 165 ALA A N 1
ATOM 1285 C CA . ALA A 1 165 ? -0.502 -18.156 -13.765 1.00 82.50 165 ALA A CA 1
ATOM 1286 C C . ALA A 1 165 ? -1.102 -18.420 -12.370 1.00 82.50 165 ALA A C 1
ATOM 1288 O O . ALA A 1 165 ? -2.145 -19.064 -12.271 1.00 82.50 165 ALA A O 1
ATOM 1289 N N . ALA A 1 166 ? -0.463 -17.934 -11.300 1.00 81.69 166 ALA A N 1
ATOM 1290 C CA . ALA A 1 166 ? -0.947 -18.053 -9.926 1.00 81.69 166 ALA A CA 1
ATOM 1291 C C . ALA A 1 166 ? -1.888 -16.903 -9.515 1.00 81.69 166 ALA A C 1
ATOM 1293 O O . ALA A 1 166 ? -2.280 -16.808 -8.352 1.00 81.69 166 ALA A O 1
ATOM 1294 N N . VAL A 1 167 ? -2.243 -16.010 -10.442 1.00 81.81 167 VAL A N 1
ATOM 1295 C CA . VAL A 1 167 ? -3.047 -14.815 -10.171 1.00 81.81 167 VAL A CA 1
ATOM 1296 C C . VAL A 1 167 ? -4.237 -14.755 -11.122 1.00 81.81 167 VAL A C 1
ATOM 1298 O O . VAL A 1 167 ? -4.095 -14.990 -12.319 1.00 81.81 167 VAL A O 1
ATOM 1301 N N . HIS A 1 168 ? -5.415 -14.404 -10.603 1.00 82.44 168 HIS A N 1
ATOM 1302 C CA . HIS A 1 168 ? -6.612 -14.245 -11.430 1.00 82.44 168 HIS A CA 1
ATOM 1303 C C . HIS A 1 168 ? -6.604 -12.937 -12.245 1.00 82.44 168 HIS A C 1
ATOM 1305 O O . HIS A 1 168 ? -6.883 -12.956 -13.444 1.00 82.44 168 HIS A O 1
ATOM 1311 N N . THR A 1 169 ? -6.279 -11.805 -11.613 1.00 85.62 169 THR A N 1
ATOM 1312 C CA . THR A 1 169 ? -6.255 -10.478 -12.252 1.00 85.62 169 THR A CA 1
ATOM 1313 C C . THR A 1 169 ? -4.888 -9.815 -12.088 1.00 85.62 169 THR A C 1
ATOM 1315 O O . THR A 1 169 ? -4.406 -9.682 -10.967 1.00 85.62 169 THR A O 1
ATOM 1318 N N . ILE A 1 170 ? -4.272 -9.352 -13.183 1.00 86.75 170 ILE A N 1
ATOM 1319 C CA . ILE A 1 170 ? -2.991 -8.624 -13.142 1.00 86.75 170 ILE A CA 1
ATOM 1320 C C . ILE A 1 170 ? -3.214 -7.147 -13.473 1.00 86.75 170 ILE A C 1
ATOM 1322 O O . ILE A 1 170 ? -3.719 -6.809 -14.542 1.00 86.75 170 ILE A O 1
ATOM 1326 N N . HIS A 1 171 ? -2.779 -6.263 -12.576 1.00 87.62 171 HIS A N 1
ATOM 1327 C CA . HIS A 1 171 ? -2.793 -4.812 -12.766 1.00 87.62 171 HIS A CA 1
ATOM 1328 C C . HIS A 1 171 ? -1.471 -4.344 -13.388 1.00 87.62 171 HIS A C 1
ATOM 1330 O O . HIS A 1 171 ? -0.402 -4.641 -12.854 1.00 87.62 171 HIS A O 1
ATOM 1336 N N . GLY A 1 172 ? -1.534 -3.564 -14.475 1.00 77.81 172 GLY A N 1
ATOM 1337 C CA . GLY A 1 172 ? -0.354 -2.940 -15.097 1.00 77.81 172 GLY A CA 1
ATOM 1338 C C . GLY A 1 172 ? 0.170 -3.589 -16.378 1.00 77.81 172 GLY A C 1
ATOM 1339 O O . GLY A 1 172 ? 1.321 -3.355 -16.728 1.00 77.81 172 GLY A O 1
ATOM 1340 N N . THR A 1 173 ? -0.641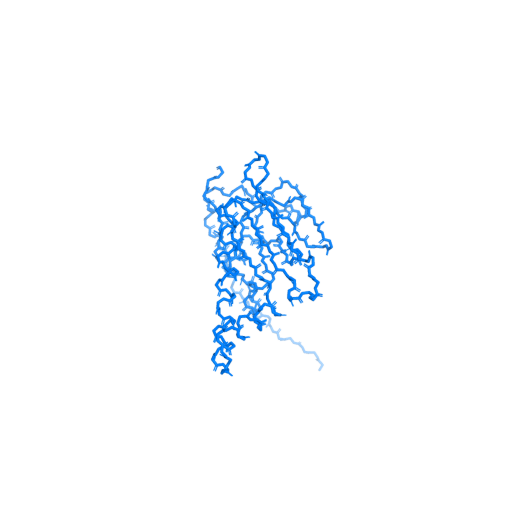 -4.384 -17.078 1.00 61.16 173 THR A N 1
ATOM 1341 C CA . THR A 1 173 ? -0.284 -5.002 -18.371 1.00 61.16 173 THR A CA 1
ATOM 1342 C C . THR A 1 173 ? -0.495 -4.094 -19.588 1.00 61.16 173 THR A C 1
ATOM 1344 O O . THR A 1 173 ? -0.238 -4.518 -20.713 1.00 61.16 173 THR A O 1
ATOM 1347 N N . ASP A 1 174 ? -0.913 -2.842 -19.394 1.00 43.44 174 ASP A N 1
ATOM 1348 C CA . ASP A 1 174 ? -1.041 -1.886 -20.491 1.00 43.44 174 ASP A CA 1
ATOM 1349 C C . ASP A 1 174 ? 0.340 -1.354 -20.914 1.00 43.44 174 ASP A C 1
ATOM 1351 O O . ASP A 1 174 ? 0.845 -0.382 -20.360 1.00 43.44 174 ASP A O 1
ATOM 1355 N N . SER A 1 175 ? 0.893 -1.993 -21.950 1.00 32.44 175 SER A N 1
ATOM 1356 C CA . SER A 1 175 ? 1.961 -1.515 -22.848 1.00 32.44 175 SER A CA 1
ATOM 1357 C C . SER A 1 175 ? 3.336 -1.236 -22.216 1.00 32.44 175 SER A C 1
ATOM 1359 O O . SER A 1 175 ? 3.607 -0.140 -21.725 1.00 32.44 175 SER A O 1
ATOM 1361 N N . ILE A 1 176 ? 4.241 -2.216 -22.340 1.00 35.75 176 ILE A N 1
ATOM 1362 C CA . ILE A 1 176 ? 5.680 -1.960 -22.541 1.00 35.75 176 ILE A CA 1
ATOM 1363 C C . ILE A 1 176 ? 5.925 -1.877 -24.047 1.00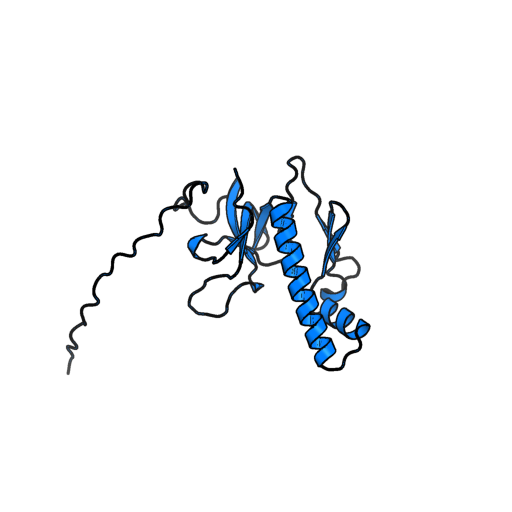 35.75 176 ILE A C 1
ATOM 1365 O O . ILE A 1 176 ? 5.373 -2.745 -24.764 1.00 35.75 176 ILE A O 1
#

Secondary structure (DSSP, 8-state):
-----PPP--------PPPPPTTSPP--SS-TT-SSEEEEEEEGGGB-SSTT--EEEEEEEEEEEEETTEEEEEE-HHHHHHHHHHHHHHHHHHHHHHHHTT--HHHHHHHHHHHS-EEEEETTEEEEE-HHHHT-TT-EEEE-B-TTS-EEE-TTS-EEEE-GGGEEEEE--S--

Organism: NCBI:txid1392758

Foldseek 3Di:
DDDDDDDDDDPPDPPPDDPDDPQDDPPPPPPLADFPDKFWKDFPVQQPPDPLLAGAEIEIFTFHHDDPNATKTKAAPQRVVVVLVVLVVVLVVQLVVQVVVVDDSVRSNLVSLCCGWHWDDDPQKIWTHNCNVVVNPPPIDIWHQDPVNITMDPSVGHMDGDHPVSYDYYTDSPHD